Protein AF-A0A2S6QTP5-F1 (afdb_monomer)

Structure (mmCIF, N/CA/C/O backbone):
data_AF-A0A2S6QTP5-F1
#
_entry.id   AF-A0A2S6QTP5-F1
#
loop_
_atom_site.group_PDB
_atom_site.id
_atom_site.type_symbol
_atom_site.label_atom_id
_atom_site.label_alt_id
_atom_site.label_comp_id
_atom_site.label_asym_id
_atom_site.label_entity_id
_atom_site.label_seq_id
_atom_site.pdbx_PDB_ins_code
_atom_site.Cartn_x
_atom_site.Cartn_y
_atom_site.Cartn_z
_atom_site.occupancy
_atom_site.B_iso_or_equiv
_atom_site.auth_seq_id
_atom_site.auth_comp_id
_atom_site.auth_asym_id
_atom_site.auth_atom_id
_atom_site.pdbx_PDB_model_num
ATOM 1 N N . MET A 1 1 ? -20.071 23.632 -53.601 1.00 43.41 1 MET A N 1
ATOM 2 C CA . MET A 1 1 ? -19.611 22.289 -54.019 1.00 43.41 1 MET A CA 1
ATOM 3 C C . MET A 1 1 ? -18.092 22.253 -53.890 1.00 43.41 1 MET A C 1
ATOM 5 O O . MET A 1 1 ? -17.398 22.767 -54.754 1.00 43.41 1 MET A O 1
ATOM 9 N N . ILE A 1 2 ? -17.575 21.793 -52.751 1.00 46.88 2 ILE A N 1
ATOM 10 C CA . ILE A 1 2 ? -16.147 21.904 -52.422 1.00 46.88 2 ILE A CA 1
ATOM 11 C C . ILE A 1 2 ? -15.445 20.623 -52.894 1.00 46.88 2 ILE A C 1
ATOM 13 O O . ILE A 1 2 ? -15.600 19.570 -52.281 1.00 46.88 2 ILE A O 1
ATOM 17 N N . LYS A 1 3 ? -14.676 20.703 -53.988 1.00 51.06 3 LYS A N 1
ATOM 18 C CA . LYS A 1 3 ? -13.716 19.658 -54.377 1.00 51.06 3 LYS A CA 1
ATOM 19 C C . LYS A 1 3 ? -12.452 19.839 -53.536 1.00 51.06 3 LYS A C 1
ATOM 21 O O . LYS A 1 3 ? -11.521 20.526 -53.944 1.00 51.06 3 LYS A O 1
ATOM 26 N N . ILE A 1 4 ? -12.444 19.267 -52.334 1.00 57.47 4 ILE A N 1
ATOM 27 C CA . ILE A 1 4 ? -11.219 19.147 -51.535 1.00 57.47 4 ILE A CA 1
ATOM 28 C C . ILE A 1 4 ? -10.248 18.245 -52.301 1.00 57.47 4 ILE A C 1
ATOM 30 O O . ILE A 1 4 ? -10.552 17.097 -52.620 1.00 57.47 4 ILE A O 1
ATOM 34 N N . ASN A 1 5 ? -9.095 18.810 -52.648 1.00 63.28 5 ASN A N 1
ATOM 35 C CA . ASN A 1 5 ? -8.048 18.152 -53.412 1.00 63.28 5 ASN A CA 1
ATOM 36 C C . ASN A 1 5 ? -7.358 17.118 -52.507 1.00 63.28 5 ASN A C 1
ATOM 38 O O . ASN A 1 5 ? -6.694 17.484 -51.538 1.00 63.28 5 ASN A O 1
ATOM 42 N N . ILE A 1 6 ? -7.560 15.831 -52.798 1.00 63.62 6 ILE A N 1
ATOM 43 C CA . ILE A 1 6 ? -7.130 14.682 -51.977 1.00 63.62 6 ILE A CA 1
ATOM 44 C C . ILE A 1 6 ? -5.630 14.746 -51.638 1.00 63.62 6 ILE A C 1
ATOM 46 O O . ILE A 1 6 ? -5.222 14.367 -50.543 1.00 63.62 6 ILE A O 1
ATOM 50 N N . VAL A 1 7 ? -4.823 15.321 -52.534 1.00 64.25 7 VAL A N 1
ATOM 51 C CA . VAL A 1 7 ? -3.379 15.529 -52.349 1.00 64.25 7 VAL A CA 1
ATOM 52 C C . VAL A 1 7 ? -3.076 16.413 -51.134 1.00 64.25 7 VAL A C 1
ATOM 54 O O . VAL A 1 7 ? -2.163 16.122 -50.365 1.00 64.25 7 VAL A O 1
ATOM 57 N N . PHE A 1 8 ? -3.875 17.457 -50.907 1.00 64.56 8 PHE A N 1
ATOM 58 C CA . PHE A 1 8 ? -3.674 18.386 -49.794 1.00 64.56 8 PHE A CA 1
ATOM 59 C C . PHE A 1 8 ? -3.964 17.720 -48.441 1.00 64.56 8 PHE A C 1
ATOM 61 O O . PHE A 1 8 ? -3.282 17.983 -47.453 1.00 64.56 8 PHE A O 1
ATOM 68 N N . LEU A 1 9 ? -4.930 16.796 -48.408 1.00 64.75 9 LEU A N 1
ATOM 69 C CA . LEU A 1 9 ? -5.270 16.027 -47.210 1.00 64.75 9 LEU A CA 1
ATOM 70 C C . LEU A 1 9 ? -4.134 15.070 -46.807 1.00 64.75 9 LEU A C 1
ATOM 72 O O . LEU A 1 9 ? -3.825 14.935 -45.624 1.00 64.75 9 LEU A O 1
ATOM 76 N N . ILE A 1 10 ? -3.480 14.450 -47.795 1.00 65.75 10 ILE A N 1
ATOM 77 C CA . ILE A 1 10 ? -2.353 13.526 -47.588 1.00 65.75 10 ILE A CA 1
ATOM 78 C C . ILE A 1 10 ? -1.127 14.275 -47.045 1.00 65.75 10 ILE A C 1
ATOM 80 O O . ILE A 1 10 ? -0.454 13.779 -46.143 1.00 65.75 10 ILE A O 1
ATOM 84 N N . ILE A 1 11 ? -0.866 15.492 -47.534 1.00 66.25 11 ILE A N 1
ATOM 85 C CA . ILE A 1 11 ? 0.250 16.329 -47.065 1.00 66.25 11 ILE A CA 1
ATOM 86 C C . ILE A 1 11 ? 0.055 16.743 -45.598 1.00 66.25 11 ILE A C 1
ATOM 88 O O . ILE A 1 11 ? 0.995 16.668 -44.808 1.00 66.25 11 ILE A O 1
ATOM 92 N N . ILE A 1 12 ? -1.166 17.122 -45.204 1.00 65.00 12 ILE A N 1
ATOM 93 C CA . ILE A 1 12 ? -1.478 17.485 -43.811 1.00 65.00 12 ILE A CA 1
ATOM 94 C C . ILE A 1 12 ? -1.276 16.285 -42.870 1.00 65.00 12 ILE A C 1
ATOM 96 O O . ILE A 1 12 ? -0.717 16.449 -41.787 1.00 65.00 12 ILE A O 1
ATOM 100 N N . LEU A 1 13 ? -1.660 15.076 -43.297 1.00 62.03 13 LEU A N 1
ATOM 101 C CA . LEU A 1 13 ? -1.454 13.831 -42.541 1.00 62.03 13 LEU A CA 1
ATOM 102 C C . LEU A 1 13 ? 0.029 13.465 -42.356 1.00 62.03 13 LEU A C 1
ATOM 104 O O . LEU A 1 13 ? 0.380 12.867 -41.340 1.00 62.03 13 LEU A O 1
ATOM 108 N N . TYR A 1 14 ? 0.896 13.831 -43.305 1.00 62.72 14 TYR A N 1
ATOM 109 C CA . TYR A 1 14 ? 2.346 13.619 -43.203 1.00 62.72 14 TYR A CA 1
ATOM 110 C C . TYR A 1 14 ? 3.055 14.678 -42.349 1.00 62.72 14 TYR A C 1
ATOM 112 O O . TYR A 1 14 ? 3.998 14.348 -41.632 1.00 62.72 14 TYR A O 1
ATOM 120 N N . LEU A 1 15 ? 2.617 15.941 -42.411 1.00 60.97 15 LEU A N 1
ATOM 121 C CA . LEU A 1 15 ? 3.217 17.046 -41.648 1.00 60.97 15 LEU A CA 1
ATOM 122 C C . LEU A 1 15 ? 2.806 17.047 -40.174 1.00 60.97 15 LEU A C 1
ATOM 124 O O . LEU A 1 15 ? 3.576 17.478 -39.317 1.00 60.97 15 LEU A O 1
ATOM 128 N N . PHE A 1 16 ? 1.614 16.539 -39.872 1.00 59.66 16 PHE A N 1
ATOM 129 C CA . PHE A 1 16 ? 1.141 16.325 -38.513 1.00 59.66 16 PHE A CA 1
ATOM 130 C C . PHE A 1 16 ? 1.029 14.824 -38.271 1.00 59.66 16 PHE A C 1
ATOM 132 O O . PHE A 1 16 ? -0.086 14.295 -38.311 1.00 59.66 16 PHE A O 1
ATOM 139 N N . PRO A 1 17 ? 2.146 14.110 -38.010 1.00 55.00 17 PRO A N 1
ATOM 140 C CA . PRO A 1 17 ? 2.044 12.753 -37.511 1.00 55.00 17 PRO A CA 1
ATOM 141 C C . PRO A 1 17 ? 1.194 12.842 -36.251 1.00 55.00 17 PRO A C 1
ATOM 143 O O . PRO A 1 17 ? 1.592 13.473 -35.266 1.00 55.00 17 PRO A O 1
ATOM 146 N N . PHE A 1 18 ? -0.021 12.292 -36.329 1.00 53.97 18 PHE A N 1
ATOM 147 C CA . PHE A 1 18 ? -0.948 12.243 -35.216 1.00 53.97 18 PHE A CA 1
ATOM 148 C C . PHE A 1 18 ? -0.145 11.669 -34.064 1.00 53.97 18 PHE A C 1
ATOM 150 O O . PHE A 1 18 ? 0.259 10.504 -34.089 1.00 53.97 18 PHE A O 1
ATOM 157 N N . SER A 1 19 ? 0.175 12.526 -33.099 1.00 53.25 19 SER A N 1
ATOM 158 C CA . SER A 1 19 ? 0.843 12.114 -31.886 1.00 53.25 19 SER A CA 1
ATOM 159 C C . SER A 1 19 ? -0.214 11.349 -31.114 1.00 53.25 19 SER A C 1
ATOM 161 O O . SER A 1 19 ? -0.815 11.861 -30.171 1.00 53.25 19 SER A O 1
ATOM 163 N N . ALA A 1 20 ? -0.471 10.110 -31.541 1.00 52.97 20 ALA A N 1
ATOM 164 C CA . ALA A 1 20 ? -0.933 9.061 -30.673 1.00 52.97 20 ALA A CA 1
ATOM 165 C C . ALA A 1 20 ? 0.164 8.982 -29.626 1.00 52.97 20 ALA A C 1
ATOM 167 O O . ALA A 1 20 ? 1.165 8.281 -29.782 1.00 52.97 20 ALA A O 1
ATOM 168 N N . SER A 1 21 ? 0.025 9.830 -28.609 1.00 48.47 21 SER A N 1
ATOM 169 C CA . SER A 1 21 ? 0.779 9.735 -27.389 1.00 48.47 21 SER A CA 1
ATOM 170 C C . SER A 1 21 ? 0.588 8.289 -26.986 1.00 48.47 21 SER A C 1
ATOM 172 O O . SER A 1 21 ? -0.499 7.875 -26.585 1.00 48.47 21 SER A O 1
ATOM 174 N N . LYS A 1 22 ? 1.622 7.467 -27.211 1.00 43.12 22 LYS A N 1
ATOM 175 C CA . LYS A 1 22 ? 1.710 6.172 -26.563 1.00 43.12 22 LYS A CA 1
ATOM 176 C C . LYS A 1 22 ? 1.525 6.553 -25.114 1.00 43.12 22 LYS A C 1
ATOM 178 O O . LYS A 1 22 ? 2.398 7.221 -24.558 1.00 43.12 22 LYS A O 1
ATOM 183 N N . ALA A 1 23 ? 0.357 6.248 -24.549 1.00 43.22 23 ALA A N 1
ATOM 184 C CA . ALA A 1 23 ? 0.172 6.283 -23.121 1.00 43.22 23 ALA A CA 1
ATOM 185 C C . ALA A 1 23 ? 1.275 5.357 -22.636 1.00 43.22 23 ALA A C 1
ATOM 187 O O . ALA A 1 23 ? 1.170 4.139 -22.792 1.00 43.22 23 ALA A O 1
ATOM 188 N N . ALA A 1 24 ? 2.406 5.956 -22.239 1.00 46.31 24 ALA A N 1
ATOM 189 C CA . ALA A 1 24 ? 3.556 5.229 -21.758 1.00 46.31 24 ALA A CA 1
ATOM 190 C C . ALA A 1 24 ? 2.955 4.276 -20.750 1.00 46.31 24 ALA A C 1
ATOM 192 O O . ALA A 1 24 ? 2.152 4.724 -19.927 1.00 46.31 24 ALA A O 1
ATOM 193 N N . ASN A 1 25 ? 3.211 2.985 -20.939 1.00 48.31 25 ASN A N 1
ATOM 194 C CA . ASN A 1 25 ? 2.674 1.910 -20.130 1.00 48.31 25 ASN A CA 1
ATOM 195 C C . ASN A 1 25 ? 3.147 2.205 -18.701 1.00 48.31 25 ASN A C 1
ATOM 197 O O . ASN A 1 25 ? 4.233 1.801 -18.304 1.00 48.31 25 ASN A O 1
ATOM 201 N N . GLN A 1 26 ? 2.432 3.085 -17.997 1.00 58.34 26 GLN A N 1
ATOM 202 C CA . GLN A 1 26 ? 2.837 3.640 -16.720 1.00 58.34 26 GLN A CA 1
ATOM 203 C C . GLN A 1 26 ? 2.660 2.462 -15.820 1.00 58.34 26 GLN A C 1
ATOM 205 O O . GLN A 1 26 ? 1.522 2.151 -15.525 1.00 58.34 26 GLN A O 1
ATOM 210 N N . GLU A 1 27 ? 3.728 1.750 -15.502 1.00 62.41 27 GLU A N 1
ATOM 211 C CA . GLU A 1 27 ? 3.656 0.487 -14.787 1.00 62.41 27 GLU A CA 1
ATOM 212 C C . GLU A 1 27 ? 2.821 0.665 -13.517 1.00 62.41 27 GLU A C 1
ATOM 214 O O . GLU A 1 27 ? 3.009 1.611 -12.744 1.00 62.41 27 GLU A O 1
ATOM 219 N N . GLN A 1 28 ? 1.827 -0.208 -13.360 1.00 78.44 28 GLN A N 1
ATOM 220 C CA . GLN A 1 28 ? 0.772 -0.047 -12.365 1.00 78.44 28 GLN A CA 1
ATOM 221 C C . GLN A 1 28 ? 0.874 -1.202 -11.391 1.00 78.44 28 GLN A C 1
ATOM 223 O O . GLN A 1 28 ? 0.765 -2.370 -11.776 1.00 78.44 28 GLN A O 1
ATOM 228 N N . LEU A 1 29 ? 1.065 -0.871 -10.119 1.00 89.88 29 LEU A N 1
ATOM 229 C CA . LEU A 1 29 ? 0.873 -1.833 -9.050 1.00 89.88 29 LEU A CA 1
ATOM 230 C C . LEU A 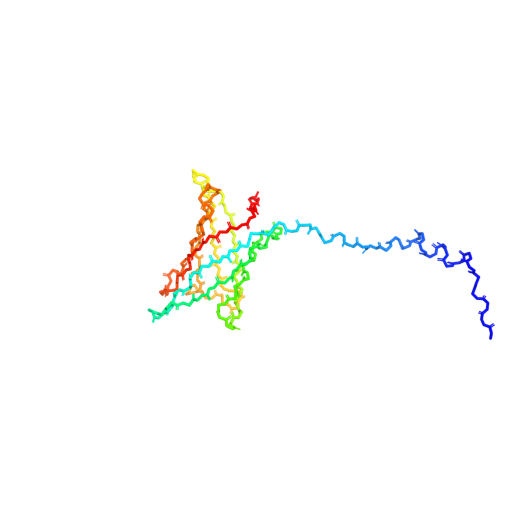1 29 ? -0.587 -1.740 -8.614 1.00 89.88 29 LEU A C 1
ATOM 232 O O . LEU A 1 29 ? -1.017 -0.699 -8.116 1.00 89.88 29 LEU A O 1
ATOM 236 N 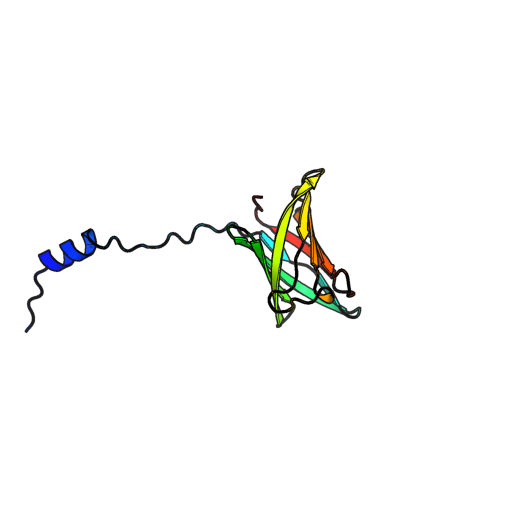N . PHE A 1 30 ? -1.340 -2.812 -8.821 1.00 94.19 30 PHE A N 1
ATOM 237 C CA . PHE A 1 30 ? -2.727 -2.919 -8.383 1.00 94.19 30 PHE A CA 1
ATOM 238 C C . PHE A 1 30 ? -2.780 -3.733 -7.110 1.00 94.19 30 PHE A C 1
ATOM 240 O O . PHE A 1 30 ? -2.217 -4.821 -7.050 1.00 94.19 30 PHE A O 1
ATOM 247 N N . CYS A 1 31 ? -3.469 -3.229 -6.106 1.00 95.50 31 CYS A N 1
ATOM 248 C CA . CYS A 1 31 ? -3.529 -3.831 -4.794 1.00 95.50 31 CYS A CA 1
ATOM 249 C C . CYS A 1 31 ? -4.969 -3.892 -4.307 1.00 95.50 31 CYS A C 1
ATOM 251 O O . CYS A 1 31 ? -5.789 -3.038 -4.646 1.00 95.50 31 CYS A O 1
ATOM 253 N N . LYS A 1 32 ? -5.248 -4.896 -3.485 1.00 96.94 32 LYS A N 1
ATOM 254 C CA . LYS A 1 32 ? -6.513 -5.042 -2.773 1.00 96.94 32 LYS A CA 1
ATOM 255 C C . LYS A 1 32 ? -6.262 -5.540 -1.362 1.00 96.94 32 LYS A C 1
ATOM 257 O O . LYS A 1 32 ? -5.319 -6.305 -1.124 1.00 96.94 32 LYS A O 1
ATOM 262 N N . GLY A 1 33 ? -7.100 -5.113 -0.435 1.00 96.75 33 GLY A N 1
ATOM 263 C CA . GLY A 1 33 ? -6.967 -5.469 0.964 1.00 96.75 33 GLY A CA 1
ATOM 264 C C . GLY A 1 33 ? -7.922 -4.684 1.839 1.00 96.75 33 GLY A C 1
ATOM 265 O O . GLY A 1 33 ? -9.040 -4.381 1.429 1.00 96.75 33 GLY A O 1
ATOM 266 N N . ILE A 1 34 ? -7.470 -4.379 3.048 1.00 96.69 34 ILE A N 1
ATOM 267 C CA . ILE A 1 34 ? -8.295 -3.780 4.089 1.00 96.69 34 ILE A CA 1
ATOM 268 C C . ILE A 1 34 ? -7.721 -2.418 4.475 1.00 96.69 34 ILE A C 1
ATOM 270 O O . ILE A 1 34 ? -6.509 -2.255 4.636 1.00 96.69 34 ILE A O 1
ATOM 274 N N . TYR A 1 35 ? -8.617 -1.447 4.599 1.00 95.00 35 TYR A N 1
ATOM 275 C CA . TYR A 1 35 ? -8.412 -0.129 5.179 1.00 95.00 35 TYR A CA 1
ATOM 276 C C . TYR A 1 35 ? -9.009 -0.122 6.584 1.00 95.00 35 TYR A C 1
ATOM 278 O O . TYR A 1 35 ? -10.159 -0.509 6.760 1.00 95.00 35 TYR A O 1
ATOM 286 N N . TRP A 1 36 ? -8.252 0.352 7.566 1.00 94.31 36 TRP A N 1
ATOM 287 C CA . TRP A 1 36 ? 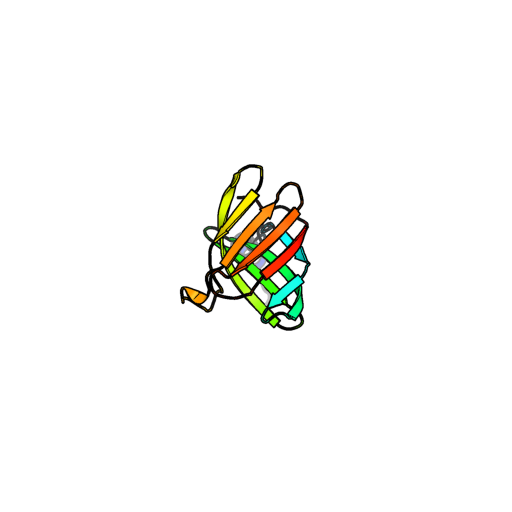-8.726 0.582 8.923 1.00 94.31 36 TRP A CA 1
ATOM 288 C C . TRP A 1 36 ? -8.723 2.067 9.244 1.00 94.31 36 TRP A C 1
ATOM 290 O O . TRP A 1 36 ? -7.775 2.770 8.888 1.00 94.31 36 TRP A O 1
ATOM 300 N N . SER A 1 37 ? -9.771 2.529 9.919 1.00 90.56 37 SER A N 1
ATOM 301 C CA . SER A 1 37 ? -9.892 3.883 10.464 1.00 90.56 37 SER A CA 1
ATOM 302 C C . SER A 1 37 ? -10.971 3.893 11.532 1.00 90.56 37 SER A C 1
ATOM 304 O O . SER A 1 37 ? -12.006 3.260 11.355 1.00 90.56 37 SER A O 1
ATOM 306 N N . ASN A 1 38 ? -10.753 4.629 12.615 1.00 88.19 38 ASN A N 1
ATOM 307 C CA . ASN A 1 38 ? -11.644 4.689 13.774 1.00 88.19 38 ASN A CA 1
ATOM 308 C C . ASN A 1 38 ? -12.084 3.301 14.273 1.00 88.19 38 ASN A C 1
ATOM 310 O O . ASN A 1 38 ? -13.247 3.096 14.600 1.00 88.19 38 ASN A O 1
ATOM 314 N N . LYS A 1 39 ? -11.151 2.339 14.319 1.00 83.62 39 LYS A N 1
ATOM 315 C CA . LYS A 1 39 ? -11.388 0.919 14.677 1.00 83.62 39 LYS A CA 1
ATOM 316 C C . LYS A 1 39 ? -12.310 0.123 13.735 1.00 83.62 39 LYS A C 1
ATOM 318 O O . LYS A 1 39 ? -12.539 -1.057 13.987 1.00 83.62 39 LYS A O 1
ATOM 323 N N . GLU A 1 40 ? -12.780 0.704 12.638 1.00 91.75 40 GLU A N 1
ATOM 324 C CA . GLU A 1 40 ? -13.551 -0.005 11.616 1.00 91.75 40 GLU A CA 1
ATOM 325 C C . GLU A 1 40 ? -12.647 -0.524 10.501 1.00 91.75 40 GLU A C 1
ATOM 327 O O . GLU A 1 40 ? -11.612 0.073 10.199 1.00 91.75 40 GLU A O 1
ATOM 332 N N . ALA A 1 41 ? -13.050 -1.633 9.879 1.00 93.69 41 ALA A N 1
ATOM 333 C CA . ALA A 1 41 ? -12.361 -2.252 8.755 1.00 93.69 41 ALA A CA 1
ATOM 334 C C . ALA A 1 41 ? -13.232 -2.175 7.497 1.00 93.69 41 ALA A C 1
ATOM 336 O O . ALA A 1 41 ? -14.402 -2.548 7.514 1.00 93.69 41 ALA A O 1
ATOM 337 N N . GLN A 1 42 ? -12.652 -1.714 6.395 1.00 95.12 42 GLN A N 1
ATOM 338 C CA . GLN A 1 42 ? -13.330 -1.541 5.113 1.00 95.12 42 GLN A CA 1
ATOM 339 C C . GLN A 1 42 ? -12.501 -2.157 3.993 1.00 95.12 42 GLN A C 1
ATOM 341 O O . GLN A 1 42 ? -11.269 -2.108 4.013 1.00 95.12 42 GLN A O 1
ATOM 346 N N . TYR A 1 43 ? -13.171 -2.724 2.992 1.00 95.75 43 TYR A N 1
ATOM 347 C CA . TYR A 1 43 ? -12.478 -3.199 1.803 1.00 95.75 43 TYR A CA 1
ATOM 348 C C . TYR A 1 43 ? -11.920 -2.013 1.014 1.00 95.75 43 TYR A C 1
ATOM 350 O O . TYR A 1 43 ? -12.572 -0.976 0.846 1.00 95.75 43 TYR A O 1
ATOM 358 N N . ALA A 1 44 ? -10.697 -2.172 0.520 1.00 96.19 44 ALA A N 1
ATOM 359 C CA . ALA A 1 44 ? -10.044 -1.160 -0.281 1.00 96.19 44 ALA A CA 1
ATOM 360 C C . ALA A 1 44 ? -9.286 -1.766 -1.456 1.00 96.19 44 ALA A C 1
ATOM 362 O O . ALA A 1 44 ? -8.597 -2.782 -1.346 1.00 96.19 44 ALA A O 1
ATOM 363 N N . GLU A 1 45 ? -9.349 -1.057 -2.572 1.00 96.81 45 GLU A N 1
ATOM 364 C CA . GLU A 1 45 ? -8.534 -1.285 -3.754 1.00 96.81 45 GLU A CA 1
ATOM 365 C C . GLU A 1 45 ? -7.680 -0.058 -3.996 1.00 96.81 45 GLU A C 1
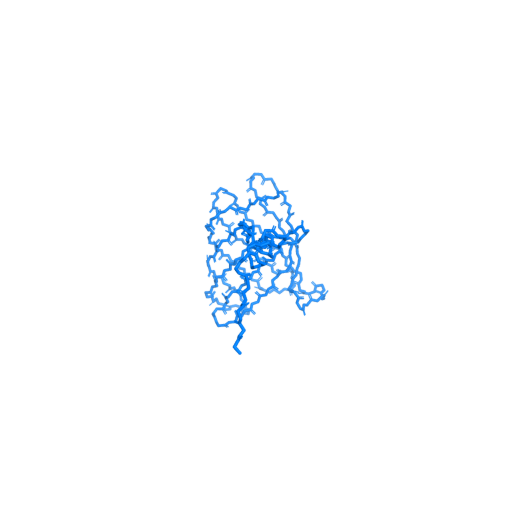ATOM 367 O O . GLU A 1 45 ? -8.113 1.077 -3.784 1.00 96.81 45 GLU A O 1
ATOM 372 N N . TRP A 1 46 ? -6.447 -0.258 -4.439 1.00 95.25 46 TRP A N 1
ATOM 373 C CA . TRP A 1 46 ? -5.609 0.867 -4.799 1.00 95.25 46 TRP A CA 1
ATOM 374 C C . TRP A 1 46 ? -4.653 0.574 -5.925 1.00 95.25 46 TRP A C 1
ATOM 376 O O . TRP A 1 46 ? -4.258 -0.559 -6.193 1.00 95.25 46 TRP A O 1
ATOM 386 N N . LYS A 1 47 ? -4.281 1.657 -6.593 1.00 93.62 47 LYS A N 1
ATOM 387 C CA . LYS A 1 47 ? -3.411 1.644 -7.750 1.00 93.62 47 LYS A CA 1
ATOM 388 C C . LYS A 1 47 ? -2.275 2.618 -7.538 1.00 93.62 47 LYS A C 1
ATOM 390 O O . LYS A 1 47 ? -2.505 3.809 -7.327 1.00 93.62 47 LYS A O 1
ATOM 395 N N . VAL A 1 48 ? -1.056 2.113 -7.628 1.00 90.50 48 VAL A N 1
ATOM 396 C CA . VAL A 1 48 ? 0.153 2.928 -7.622 1.00 90.50 48 VAL A CA 1
ATOM 397 C C . VAL A 1 48 ? 0.511 3.279 -9.057 1.00 90.50 48 VAL A C 1
ATOM 399 O O . VAL A 1 48 ? 0.634 2.392 -9.900 1.00 90.50 48 VAL A O 1
ATOM 402 N N . ILE A 1 49 ? 0.680 4.569 -9.321 1.00 84.88 49 ILE A N 1
ATOM 403 C CA . ILE A 1 49 ? 1.049 5.114 -10.623 1.00 84.88 49 ILE A CA 1
ATOM 404 C C . ILE A 1 49 ? 2.362 5.876 -10.459 1.00 84.88 49 ILE A C 1
ATOM 406 O O . ILE A 1 49 ? 2.425 6.870 -9.723 1.00 84.88 49 ILE A O 1
ATOM 410 N N . LYS A 1 50 ? 3.410 5.417 -11.152 1.00 78.56 50 LYS A N 1
ATOM 411 C CA . LYS A 1 50 ? 4.691 6.126 -11.221 1.00 78.56 50 LYS A CA 1
ATOM 412 C C . LYS A 1 50 ? 4.525 7.429 -12.003 1.00 78.56 50 LYS A C 1
ATOM 414 O O . LYS A 1 50 ? 3.967 7.441 -13.099 1.00 78.56 50 LYS A O 1
ATOM 419 N N . ARG A 1 51 ? 5.019 8.531 -11.437 1.00 70.12 51 ARG A N 1
ATOM 420 C CA . ARG A 1 51 ? 5.326 9.763 -12.181 1.00 70.12 51 ARG A CA 1
ATOM 421 C C . ARG A 1 51 ? 6.800 10.098 -11.981 1.00 70.12 51 ARG A C 1
ATOM 423 O O . ARG A 1 51 ? 7.441 9.528 -11.105 1.00 70.12 51 ARG A O 1
ATOM 430 N N . VAL A 1 52 ? 7.303 11.031 -12.785 1.00 66.31 52 VAL A N 1
ATOM 431 C CA . VAL A 1 52 ? 8.731 11.369 -12.905 1.00 66.31 52 VAL A CA 1
ATOM 432 C C . VAL A 1 52 ? 9.418 11.602 -11.550 1.00 66.31 52 VAL A C 1
ATOM 434 O O . VAL A 1 52 ? 10.491 11.059 -11.329 1.00 66.31 52 VAL A O 1
ATOM 437 N N . SER A 1 53 ? 8.796 12.341 -10.624 1.00 66.50 53 SER A N 1
ATOM 438 C CA . SER A 1 53 ? 9.399 12.680 -9.321 1.00 66.50 53 SER A CA 1
ATOM 439 C C . SER A 1 53 ? 8.613 12.200 -8.095 1.00 66.50 53 SER A C 1
ATOM 441 O O . SER A 1 53 ? 9.154 12.140 -6.994 1.00 66.50 53 SER A O 1
ATOM 443 N N . VAL A 1 54 ? 7.329 11.861 -8.254 1.00 79.00 54 VAL A N 1
ATOM 444 C CA . VAL A 1 54 ? 6.427 11.497 -7.150 1.00 79.00 54 VAL A CA 1
ATOM 445 C C . VAL A 1 54 ? 5.445 10.434 -7.626 1.00 79.00 54 VAL A C 1
ATOM 447 O O . VAL A 1 54 ? 4.844 10.559 -8.690 1.00 79.00 54 VAL A O 1
ATOM 450 N N . HIS A 1 55 ? 5.218 9.408 -6.819 1.00 86.19 55 HIS A N 1
ATOM 451 C CA . HIS A 1 55 ? 4.212 8.395 -7.104 1.00 86.19 55 HIS A CA 1
ATOM 452 C C . HIS A 1 55 ? 2.848 8.854 -6.590 1.00 86.19 55 HIS A C 1
ATOM 454 O O . HIS A 1 55 ? 2.730 9.462 -5.522 1.00 86.19 55 HIS A O 1
ATOM 460 N N . LYS A 1 56 ? 1.797 8.551 -7.353 1.00 89.75 56 LYS A N 1
ATOM 461 C CA . LYS A 1 56 ? 0.418 8.712 -6.888 1.00 89.75 56 LYS A CA 1
ATOM 462 C C . LYS A 1 56 ? -0.166 7.359 -6.544 1.00 89.75 56 LYS A C 1
ATOM 464 O O . LYS A 1 56 ? -0.073 6.433 -7.345 1.00 89.75 56 LYS A O 1
ATOM 469 N N . ILE A 1 57 ? -0.807 7.267 -5.386 1.00 92.31 57 ILE A N 1
ATOM 470 C CA . ILE A 1 57 ? -1.600 6.098 -5.016 1.00 92.31 57 ILE A CA 1
ATOM 471 C C . ILE A 1 57 ? -3.065 6.507 -5.003 1.00 92.31 57 ILE A C 1
ATOM 473 O O . ILE A 1 57 ? -3.469 7.374 -4.230 1.00 92.31 57 ILE A O 1
ATOM 477 N N . HIS A 1 58 ? -3.843 5.902 -5.892 1.00 93.31 58 HIS A N 1
ATOM 478 C CA . HIS A 1 58 ? -5.280 6.103 -6.005 1.00 93.31 58 HIS A CA 1
ATOM 479 C C . HIS A 1 58 ? -5.983 5.004 -5.221 1.00 93.31 58 HIS A C 1
ATOM 481 O O . HIS A 1 58 ? -5.890 3.844 -5.607 1.00 93.31 58 HIS A O 1
ATOM 487 N N . PHE A 1 59 ? -6.667 5.370 -4.146 1.00 93.88 59 PHE A N 1
ATOM 488 C CA . PHE A 1 59 ? -7.444 4.472 -3.303 1.00 93.88 59 PHE A CA 1
ATOM 489 C C . PHE A 1 59 ? -8.931 4.577 -3.636 1.00 93.88 59 PHE A C 1
ATOM 491 O O . PHE A 1 59 ? -9.463 5.680 -3.784 1.00 93.88 59 PHE A O 1
ATOM 498 N N . LYS A 1 60 ? -9.590 3.424 -3.684 1.00 94.88 60 LYS A N 1
ATOM 499 C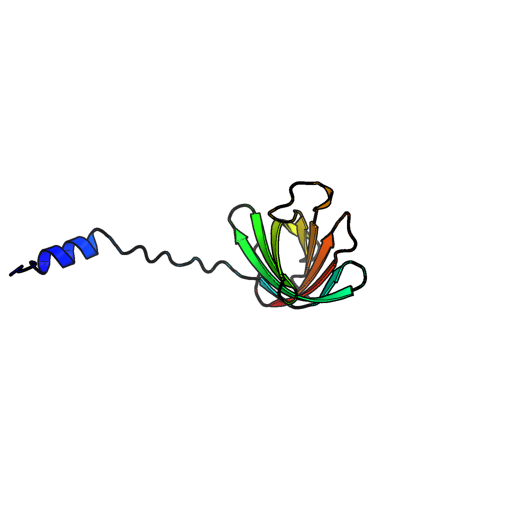 CA . LYS A 1 60 ? -11.037 3.240 -3.636 1.00 94.88 60 LYS A CA 1
ATOM 500 C C . LYS A 1 60 ? -11.341 2.457 -2.357 1.00 94.88 60 LYS A C 1
ATOM 502 O O . LYS A 1 60 ? -10.979 1.289 -2.266 1.00 94.88 60 LYS A O 1
ATOM 507 N N . ILE A 1 61 ? -11.915 3.119 -1.360 1.00 92.38 61 ILE A N 1
ATOM 508 C CA . ILE A 1 61 ? -12.262 2.547 -0.052 1.00 92.38 61 ILE A CA 1
ATOM 509 C C . ILE A 1 61 ? -13.785 2.561 0.021 1.00 92.38 61 ILE A C 1
ATOM 511 O O . ILE A 1 61 ? -14.368 3.641 0.122 1.00 92.38 61 ILE A O 1
ATOM 515 N N . ASN A 1 62 ? -14.421 1.397 -0.113 1.00 86.94 62 ASN A N 1
ATOM 516 C CA . ASN A 1 62 ? -15.846 1.298 -0.456 1.00 86.94 62 ASN A CA 1
ATOM 517 C C . ASN A 1 62 ? -16.192 2.242 -1.636 1.00 86.94 62 ASN A C 1
ATOM 519 O O . ASN A 1 62 ? -15.625 2.102 -2.726 1.00 86.94 62 ASN A O 1
ATOM 523 N N . ASP A 1 63 ? -17.050 3.239 -1.412 1.00 85.06 63 ASP A N 1
ATOM 524 C CA . ASP A 1 63 ? -17.469 4.224 -2.420 1.00 85.06 63 ASP A CA 1
ATOM 525 C C . ASP A 1 63 ? -16.610 5.500 -2.439 1.00 85.06 63 ASP A C 1
ATOM 527 O O . ASP A 1 63 ? -16.723 6.338 -3.338 1.00 85.06 63 ASP A O 1
ATOM 531 N N . LEU A 1 64 ? -15.694 5.650 -1.479 1.00 89.25 64 LEU A N 1
ATOM 532 C CA . LEU A 1 64 ? -14.851 6.832 -1.342 1.00 89.25 64 LEU A CA 1
ATOM 533 C C . LEU A 1 64 ? -13.570 6.709 -2.168 1.00 89.25 64 LEU A C 1
ATOM 535 O O . LEU A 1 64 ? -12.854 5.707 -2.123 1.00 89.25 64 LEU A O 1
ATOM 539 N N . LYS A 1 65 ? -13.217 7.789 -2.872 1.00 92.06 65 LYS A N 1
ATOM 540 C CA . LYS A 1 65 ? -11.959 7.903 -3.619 1.00 92.06 65 LYS A CA 1
ATOM 541 C C . LYS A 1 65 ? -10.994 8.831 -2.889 1.00 92.06 65 LYS A C 1
ATOM 543 O O . LYS A 1 65 ? -11.327 9.981 -2.613 1.00 92.06 65 LYS A O 1
ATOM 548 N N . LYS A 1 66 ? -9.779 8.357 -2.607 1.00 91.00 66 LYS A N 1
ATOM 549 C CA . LYS A 1 66 ? -8.703 9.153 -1.990 1.00 91.00 66 LYS A CA 1
ATOM 550 C C . LYS A 1 66 ? -7.418 9.039 -2.802 1.00 91.00 66 LYS A C 1
ATOM 552 O O . LYS A 1 66 ? -7.164 8.017 -3.431 1.00 91.00 66 LYS A O 1
ATOM 557 N N . ILE A 1 67 ? -6.590 10.082 -2.792 1.00 91.69 67 ILE A N 1
ATOM 558 C CA . ILE A 1 67 ? -5.316 10.094 -3.525 1.00 91.69 67 ILE A CA 1
ATOM 559 C C . ILE A 1 67 ? -4.190 10.496 -2.582 1.00 91.69 67 ILE A C 1
ATOM 561 O O . ILE A 1 67 ? -4.256 11.558 -1.964 1.00 91.69 67 ILE A O 1
ATOM 565 N N . ALA A 1 68 ? -3.147 9.674 -2.508 1.00 91.62 68 ALA A N 1
ATOM 566 C CA . ALA A 1 68 ? -1.905 9.994 -1.816 1.00 91.62 68 ALA A CA 1
ATOM 567 C C . ALA A 1 68 ? -0.803 10.352 -2.819 1.00 91.62 68 ALA A C 1
ATOM 569 O O . ALA A 1 68 ? -0.705 9.751 -3.893 1.00 91.62 68 ALA A O 1
ATOM 570 N N . LYS A 1 69 ? 0.036 11.321 -2.455 1.00 91.50 69 LYS A N 1
ATOM 571 C CA . LYS A 1 69 ? 1.284 11.667 -3.144 1.00 91.50 69 LYS A CA 1
ATOM 572 C C . LYS A 1 69 ? 2.441 11.220 -2.265 1.00 91.50 69 LYS A C 1
ATOM 574 O O . LYS A 1 69 ? 2.502 11.610 -1.103 1.00 91.50 69 LYS A O 1
ATOM 579 N N . VAL A 1 70 ? 3.329 10.403 -2.811 1.00 89.06 70 VAL A N 1
ATOM 580 C CA . VAL A 1 70 ? 4.366 9.706 -2.044 1.00 89.06 70 VAL A CA 1
ATOM 581 C C . VAL A 1 70 ? 5.660 9.600 -2.846 1.00 89.06 70 VAL A C 1
ATOM 583 O O . VAL A 1 70 ? 5.641 9.317 -4.044 1.00 89.06 70 VAL A O 1
ATOM 586 N N . SER A 1 71 ? 6.795 9.822 -2.194 1.00 88.94 71 SER A N 1
ATOM 587 C CA . SER A 1 71 ? 8.123 9.532 -2.737 1.00 88.94 71 SER A CA 1
ATOM 588 C C . SER A 1 71 ? 8.515 8.103 -2.377 1.00 88.94 71 SER A C 1
ATOM 590 O O . SER A 1 71 ? 8.198 7.630 -1.285 1.00 88.94 71 SER A O 1
ATOM 592 N N . PHE A 1 72 ? 9.149 7.386 -3.306 1.00 88.62 72 PHE A N 1
ATOM 593 C CA . PHE A 1 72 ? 9.584 6.003 -3.098 1.00 88.62 72 PHE A CA 1
ATOM 594 C C . PHE A 1 72 ? 11.098 5.955 -3.007 1.00 88.62 72 PHE A C 1
ATOM 596 O O . PHE A 1 72 ? 11.793 6.667 -3.726 1.00 88.62 72 PHE A O 1
ATOM 603 N N . ARG A 1 73 ? 11.605 5.068 -2.159 1.00 88.06 73 ARG A N 1
ATOM 604 C CA . ARG A 1 73 ? 13.017 4.716 -2.087 1.00 88.06 73 ARG A CA 1
ATOM 605 C C . ARG A 1 73 ? 13.177 3.213 -1.921 1.00 88.06 73 ARG A C 1
ATOM 607 O O . ARG A 1 73 ? 12.324 2.540 -1.332 1.00 88.06 73 ARG A O 1
ATOM 614 N N . LYS A 1 74 ? 14.297 2.692 -2.418 1.00 89.44 74 LYS A N 1
ATOM 615 C CA . LYS A 1 74 ? 14.710 1.315 -2.146 1.00 89.44 74 LYS A CA 1
ATOM 616 C C . LYS A 1 74 ? 15.060 1.190 -0.664 1.00 89.44 74 LYS A C 1
ATOM 618 O O . LYS A 1 74 ? 15.832 1.988 -0.143 1.00 89.44 74 LYS A O 1
ATOM 623 N N . GLY A 1 75 ? 14.470 0.215 0.008 1.00 88.75 75 GLY A N 1
ATOM 624 C CA . GLY A 1 75 ? 14.885 -0.254 1.324 1.00 88.75 75 GLY A CA 1
ATOM 625 C C . GLY A 1 75 ? 15.688 -1.552 1.220 1.00 88.75 75 GLY A C 1
ATOM 626 O O . GLY A 1 75 ? 15.965 -2.059 0.130 1.00 88.75 75 GLY A O 1
ATOM 627 N N . ASN A 1 76 ? 16.037 -2.110 2.375 1.00 89.12 76 ASN A N 1
ATOM 628 C CA . ASN A 1 76 ? 16.784 -3.364 2.457 1.00 89.12 76 ASN A CA 1
ATOM 629 C C . ASN A 1 76 ? 15.904 -4.576 2.114 1.00 89.12 76 ASN A C 1
ATOM 631 O O . ASN A 1 76 ? 14.677 -4.506 2.187 1.00 89.12 76 ASN A O 1
ATOM 635 N N . ALA A 1 77 ? 16.539 -5.692 1.740 1.00 88.75 77 ALA A N 1
ATOM 636 C CA . ALA A 1 77 ? 15.884 -6.988 1.523 1.00 88.75 77 ALA A CA 1
ATOM 637 C C . ALA A 1 77 ? 14.689 -6.961 0.540 1.00 88.75 77 ALA A C 1
ATOM 639 O O . ALA A 1 77 ? 13.679 -7.635 0.737 1.00 88.75 77 ALA A O 1
ATOM 640 N N . GLY A 1 78 ? 14.777 -6.155 -0.523 1.00 88.88 78 GLY A N 1
ATOM 641 C CA . GLY A 1 78 ? 13.714 -6.072 -1.530 1.00 88.88 78 GLY A CA 1
ATOM 642 C C . GLY A 1 78 ? 12.437 -5.389 -1.029 1.00 88.88 78 GLY A C 1
ATOM 643 O O . GLY A 1 78 ? 11.352 -5.642 -1.555 1.00 88.88 78 GLY A O 1
ATOM 644 N N . ILE A 1 79 ? 12.544 -4.531 -0.015 1.00 93.31 79 ILE A N 1
ATOM 645 C CA . ILE A 1 79 ? 11.451 -3.676 0.448 1.00 93.31 79 ILE A CA 1
ATOM 646 C C . ILE A 1 79 ? 11.519 -2.330 -0.275 1.00 93.31 79 ILE A C 1
ATOM 648 O O . ILE A 1 79 ? 12.576 -1.718 -0.383 1.00 93.31 79 ILE A O 1
ATOM 652 N N . VAL A 1 80 ? 10.380 -1.837 -0.744 1.00 92.00 80 VAL A N 1
ATOM 653 C CA . VAL A 1 80 ? 10.185 -0.444 -1.156 1.00 92.00 80 VAL A CA 1
ATOM 654 C C . VAL A 1 80 ? 9.585 0.311 0.014 1.00 92.00 80 VAL A C 1
ATOM 656 O O . VAL A 1 80 ? 8.610 -0.150 0.602 1.00 92.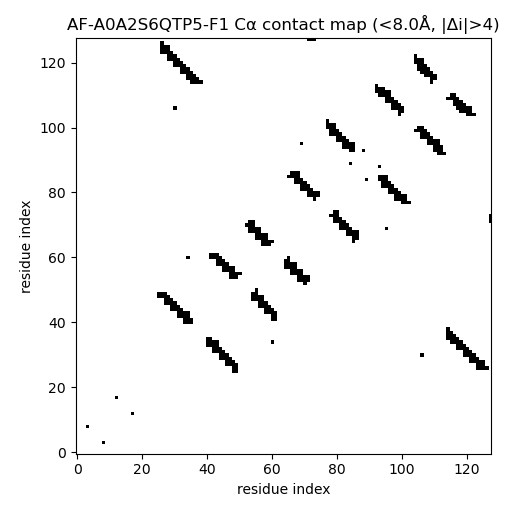00 80 VAL A O 1
ATOM 659 N N . ILE A 1 81 ? 10.148 1.465 0.345 1.00 93.00 81 ILE A N 1
ATOM 660 C CA . ILE A 1 81 ? 9.627 2.357 1.380 1.00 93.00 81 ILE A CA 1
ATOM 661 C C . ILE A 1 81 ? 9.144 3.616 0.682 1.00 93.00 81 ILE A C 1
ATOM 663 O O . ILE A 1 81 ? 9.841 4.131 -0.193 1.00 93.00 81 ILE A O 1
ATOM 667 N N . GLY A 1 82 ? 8.003 4.158 1.086 1.00 91.25 82 GLY A N 1
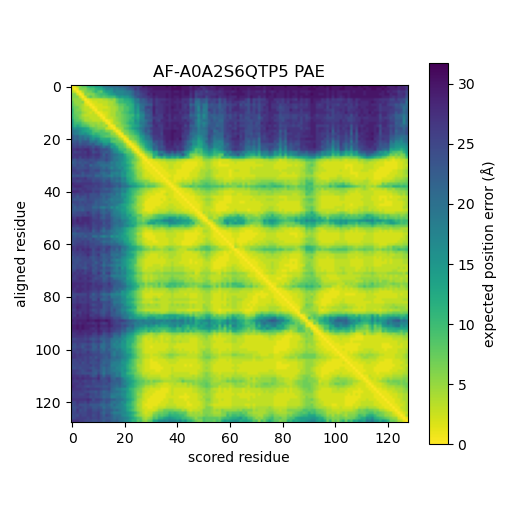ATOM 668 C CA . GLY A 1 82 ? 7.648 5.499 0.659 1.00 91.25 82 GLY A CA 1
ATOM 669 C C . GLY A 1 82 ? 6.960 6.333 1.716 1.00 91.25 82 GLY A C 1
ATOM 670 O O . GLY A 1 82 ? 6.379 5.823 2.673 1.00 91.25 82 GLY A O 1
ATOM 671 N N . ILE A 1 83 ? 7.113 7.641 1.546 1.00 91.56 83 ILE A N 1
ATOM 672 C CA . ILE A 1 83 ? 6.723 8.672 2.505 1.00 91.56 83 ILE A CA 1
ATOM 673 C C . ILE A 1 83 ? 6.003 9.773 1.735 1.00 91.56 83 ILE A C 1
ATOM 675 O O . ILE A 1 83 ? 6.373 10.102 0.608 1.00 91.56 83 ILE A O 1
ATOM 679 N N . GLY A 1 84 ? 4.958 10.339 2.321 1.00 90.88 84 GLY A N 1
ATOM 680 C CA . GLY A 1 84 ? 4.242 11.455 1.720 1.00 90.88 84 GLY A CA 1
ATOM 681 C C . GLY A 1 84 ? 2.985 11.801 2.491 1.00 90.88 84 GLY A C 1
ATOM 682 O O . GLY A 1 84 ? 2.989 11.755 3.716 1.00 90.88 84 GLY A O 1
ATOM 683 N N . GLY A 1 85 ? 1.912 12.131 1.780 1.00 90.88 85 GLY A N 1
ATOM 684 C CA . GLY A 1 85 ? 0.646 12.518 2.396 1.00 90.88 85 GLY A CA 1
ATOM 685 C C . GLY A 1 85 ? -0.527 12.510 1.423 1.00 90.88 85 GLY A C 1
ATOM 686 O O . GLY A 1 85 ? -0.383 12.229 0.227 1.00 90.88 85 GLY A O 1
ATOM 687 N N . TRP A 1 86 ? -1.717 12.799 1.940 1.00 90.19 86 TRP A N 1
ATOM 688 C CA . TRP A 1 86 ? -2.924 12.923 1.123 1.00 90.19 86 TRP A CA 1
ATOM 689 C C . TRP A 1 86 ? -2.845 14.162 0.217 1.00 90.19 86 TRP A C 1
ATOM 691 O O . TRP A 1 86 ? -2.456 15.234 0.656 1.00 90.19 86 TRP A O 1
ATOM 701 N N . GLN A 1 87 ? -3.245 14.046 -1.054 1.00 83.12 87 GLN A N 1
ATOM 702 C CA . GLN A 1 87 ? -3.035 15.090 -2.071 1.00 83.12 87 GLN A CA 1
ATOM 703 C C . GLN A 1 87 ? -3.657 16.461 -1.717 1.00 83.12 87 GLN A C 1
ATOM 705 O O . GLN A 1 87 ? -3.147 17.472 -2.194 1.00 83.12 87 GLN A O 1
ATOM 710 N N . ASN A 1 88 ? -4.707 16.491 -0.891 1.00 74.19 88 ASN A N 1
ATOM 711 C CA . ASN A 1 88 ? -5.434 17.707 -0.504 1.00 74.19 88 ASN A CA 1
ATOM 712 C C . ASN A 1 88 ? -5.260 18.061 0.984 1.00 74.19 88 ASN A C 1
ATOM 714 O O . ASN A 1 88 ? -6.067 18.799 1.538 1.00 74.19 88 ASN A O 1
ATOM 718 N N . ARG A 1 89 ? -4.255 17.492 1.656 1.00 69.00 89 ARG A N 1
ATOM 719 C CA . ARG A 1 89 ? -3.901 17.851 3.031 1.00 69.00 89 ARG A CA 1
ATOM 720 C C . ARG A 1 89 ? -2.395 18.073 3.076 1.00 69.00 89 ARG A C 1
ATOM 722 O O . ARG A 1 89 ? -1.630 17.164 2.785 1.00 69.00 89 ARG A O 1
ATOM 729 N N . THR A 1 90 ? -1.986 19.298 3.372 1.00 57.53 90 THR A N 1
ATOM 730 C CA . THR A 1 90 ? -0.574 19.708 3.467 1.00 57.53 90 THR A CA 1
ATOM 731 C C . THR A 1 90 ? -0.062 19.719 4.905 1.00 57.53 90 THR A C 1
ATOM 733 O O . THR A 1 90 ? 1.133 19.870 5.125 1.00 57.53 90 THR A O 1
ATOM 736 N N . GLU A 1 91 ? -0.945 19.523 5.885 1.00 63.16 91 GLU A N 1
ATOM 737 C CA . GLU A 1 91 ? -0.594 19.478 7.302 1.00 63.16 91 GLU A CA 1
ATOM 738 C C . GLU A 1 91 ? 0.222 18.231 7.654 1.00 63.16 91 GLU A C 1
ATOM 740 O O . GLU A 1 91 ? -0.025 17.140 7.129 1.00 63.16 91 GLU A O 1
ATOM 745 N N . GLU A 1 92 ? 1.126 18.360 8.628 1.00 60.78 92 GLU A N 1
ATOM 746 C CA . GLU A 1 92 ? 1.953 17.256 9.129 1.00 60.78 92 GLU A CA 1
ATOM 747 C C . GLU A 1 92 ? 1.106 16.046 9.569 1.00 60.78 92 GLU A C 1
ATOM 749 O O . GLU A 1 92 ? 1.458 14.895 9.302 1.00 60.78 92 GLU A O 1
ATOM 754 N N . LYS A 1 93 ? -0.089 16.312 10.118 1.00 67.19 93 LYS A N 1
ATOM 755 C CA . LYS A 1 93 ? -1.096 15.318 10.532 1.00 67.19 93 LYS A CA 1
ATOM 756 C C . LYS A 1 93 ? -1.584 14.402 9.402 1.00 67.19 93 LYS A C 1
ATOM 758 O O . LYS A 1 93 ? -2.226 13.388 9.663 1.00 67.19 93 LYS A O 1
ATOM 763 N N . SER A 1 94 ? -1.288 14.735 8.148 1.00 77.44 94 SER A N 1
ATOM 764 C CA . SER A 1 94 ? -1.638 13.939 6.968 1.00 77.44 94 SER A CA 1
ATOM 765 C C . SER A 1 94 ? -0.507 13.042 6.458 1.00 77.44 94 SER A C 1
ATOM 767 O O . SER A 1 94 ? -0.664 12.409 5.410 1.00 77.44 94 SER A O 1
ATOM 769 N N . SER A 1 95 ? 0.612 12.976 7.188 1.00 86.12 95 SER A N 1
ATOM 770 C CA . SER A 1 95 ? 1.782 12.185 6.815 1.00 86.12 95 SER A CA 1
ATOM 771 C C . SER A 1 95 ? 1.476 10.686 6.765 1.00 86.12 95 SER A C 1
ATOM 773 O O . SER A 1 95 ? 0.986 10.086 7.727 1.00 86.12 95 SER A O 1
ATOM 775 N N . LEU A 1 96 ? 1.811 10.078 5.631 1.00 92.00 96 LEU A N 1
ATOM 776 C CA . LEU A 1 96 ? 1.675 8.659 5.343 1.00 92.00 96 LEU A CA 1
ATOM 777 C C . LEU A 1 96 ? 3.052 8.039 5.135 1.00 92.00 96 LEU A C 1
ATOM 779 O O . LEU A 1 96 ? 3.913 8.599 4.453 1.00 92.00 96 LEU A O 1
ATOM 783 N N . SER A 1 97 ? 3.218 6.831 5.659 1.00 93.50 97 SER A N 1
ATOM 784 C CA . SER A 1 97 ? 4.355 5.965 5.364 1.00 93.50 97 SER A CA 1
ATOM 785 C C . SER A 1 97 ? 3.842 4.620 4.882 1.00 93.50 97 SER A C 1
ATOM 787 O O . SER A 1 97 ? 2.868 4.098 5.428 1.00 93.50 97 SER A O 1
ATOM 789 N N . PHE A 1 98 ? 4.480 4.046 3.871 1.00 94.06 98 PHE A N 1
ATOM 790 C CA . PHE A 1 98 ? 4.170 2.694 3.437 1.00 94.06 98 PHE A CA 1
ATOM 791 C C . PHE A 1 98 ? 5.432 1.882 3.173 1.00 94.06 98 PHE A C 1
ATOM 793 O O . PHE A 1 98 ? 6.512 2.416 2.910 1.00 94.06 98 PHE A O 1
ATOM 800 N N . THR A 1 99 ? 5.262 0.569 3.223 1.00 94.69 99 THR A N 1
ATOM 801 C CA . THR A 1 99 ? 6.230 -0.420 2.787 1.00 94.69 99 THR A CA 1
ATOM 802 C C . THR A 1 99 ? 5.582 -1.370 1.792 1.00 94.69 99 THR A C 1
ATOM 804 O O . THR A 1 99 ? 4.394 -1.688 1.876 1.00 94.69 99 THR A O 1
ATOM 807 N N . TYR A 1 100 ? 6.363 -1.824 0.823 1.00 94.31 100 TYR A N 1
ATOM 808 C CA . TYR A 1 100 ? 5.949 -2.837 -0.131 1.00 94.31 100 TYR A CA 1
ATOM 809 C C . TYR A 1 100 ? 7.050 -3.876 -0.306 1.00 94.31 100 TYR A C 1
ATOM 811 O O . TYR A 1 100 ? 8.186 -3.538 -0.622 1.00 94.31 100 TYR A O 1
ATOM 819 N N . SER A 1 101 ? 6.719 -5.148 -0.103 1.00 93.62 101 SER A N 1
ATOM 820 C CA . SER A 1 101 ? 7.652 -6.254 -0.314 1.00 93.62 101 SER A CA 1
ATOM 821 C C . SER A 1 101 ? 7.631 -6.714 -1.766 1.00 93.62 101 SER A C 1
ATOM 823 O O . SER A 1 101 ? 6.597 -7.171 -2.256 1.00 93.62 101 SER A O 1
ATOM 825 N N . LEU A 1 102 ? 8.783 -6.659 -2.441 1.00 90.38 102 LEU A N 1
ATOM 826 C CA . LEU A 1 102 ? 8.934 -7.179 -3.801 1.00 90.38 102 LEU A CA 1
ATOM 827 C C . LEU A 1 102 ? 8.759 -8.702 -3.856 1.00 90.38 102 LEU A C 1
ATOM 829 O O . LEU A 1 102 ? 8.235 -9.194 -4.855 1.00 90.38 102 LEU A O 1
ATOM 833 N N . THR A 1 103 ? 9.141 -9.421 -2.798 1.00 90.50 103 THR A N 1
ATOM 834 C CA . THR A 1 103 ? 9.024 -10.885 -2.691 1.00 90.50 103 THR A CA 1
ATOM 835 C C . THR A 1 103 ? 7.588 -11.297 -2.401 1.00 90.50 103 THR A C 1
ATOM 837 O O . THR A 1 103 ? 6.952 -11.984 -3.195 1.00 90.50 103 THR A O 1
ATOM 840 N N . ASN A 1 104 ? 7.029 -10.793 -1.299 1.00 92.94 104 ASN A N 1
ATOM 841 C CA . ASN A 1 104 ? 5.740 -11.264 -0.789 1.00 92.94 104 ASN A CA 1
ATOM 842 C C . ASN A 1 104 ? 4.553 -10.509 -1.396 1.00 92.94 104 ASN A C 1
ATOM 844 O O . ASN A 1 104 ? 3.403 -10.796 -1.045 1.00 92.94 104 ASN A O 1
ATOM 848 N N . LYS A 1 105 ? 4.826 -9.509 -2.244 1.00 94.38 105 LYS A N 1
ATOM 849 C CA . LYS A 1 105 ? 3.845 -8.611 -2.871 1.00 94.38 105 LYS A CA 1
ATOM 850 C C . LYS A 1 105 ? 2.877 -7.987 -1.861 1.00 94.38 105 LYS A C 1
ATOM 852 O O . LYS A 1 105 ? 1.715 -7.739 -2.173 1.00 94.38 105 LYS A O 1
ATOM 857 N N . LEU A 1 106 ? 3.344 -7.785 -0.630 1.00 96.06 106 LEU A N 1
ATOM 858 C CA . LEU A 1 106 ? 2.556 -7.268 0.482 1.00 96.06 106 LEU A CA 1
ATOM 859 C C . LEU A 1 106 ? 2.806 -5.771 0.613 1.00 96.06 106 LEU A C 1
ATOM 861 O O . LEU A 1 106 ? 3.954 -5.357 0.762 1.00 96.06 106 LEU A O 1
ATOM 865 N N . PHE A 1 107 ? 1.737 -4.989 0.567 1.00 95.88 107 PHE A N 1
ATOM 866 C CA . PHE A 1 107 ? 1.739 -3.551 0.779 1.00 95.88 107 PHE A CA 1
ATOM 867 C C . PHE A 1 107 ? 1.156 -3.243 2.153 1.00 95.88 107 PHE A C 1
ATOM 869 O O . PHE A 1 107 ? 0.120 -3.797 2.526 1.00 95.88 107 PHE A O 1
ATOM 876 N N . LYS A 1 108 ? 1.814 -2.352 2.890 1.00 96.62 108 LYS A N 1
ATOM 877 C CA . LYS A 1 108 ? 1.371 -1.864 4.194 1.00 96.62 108 LYS A CA 1
ATOM 878 C C . LYS A 1 108 ? 1.556 -0.364 4.252 1.00 96.62 108 LYS A C 1
ATOM 880 O O . LYS A 1 108 ? 2.658 0.107 4.017 1.00 96.62 108 LYS A O 1
ATOM 885 N N . MET A 1 109 ? 0.525 0.381 4.609 1.00 95.06 109 MET A N 1
ATOM 886 C CA . MET A 1 109 ? 0.574 1.823 4.807 1.00 95.06 109 MET A CA 1
ATOM 887 C C . MET A 1 109 ? -0.022 2.183 6.157 1.00 95.06 109 MET A C 1
ATOM 889 O O . MET A 1 109 ? -0.975 1.555 6.610 1.00 95.06 109 MET A O 1
ATOM 893 N N . LYS A 1 110 ? 0.534 3.213 6.785 1.00 94.62 110 LYS A N 1
ATOM 894 C CA . LYS A 1 110 ? 0.015 3.799 8.014 1.00 94.62 110 LYS A CA 1
ATOM 895 C C . LYS A 1 110 ? 0.152 5.312 7.995 1.00 94.62 110 LYS A C 1
ATOM 897 O O . LYS A 1 110 ? 1.103 5.853 7.419 1.00 94.62 110 LYS A O 1
ATOM 902 N N . SER A 1 111 ? -0.788 5.972 8.650 1.00 91.56 111 SER A N 1
ATOM 903 C CA . SER A 1 111 ? -0.646 7.370 9.034 1.00 91.56 111 SER A CA 1
ATOM 904 C C . SER A 1 111 ? 0.274 7.492 10.245 1.00 91.56 111 SER A C 1
ATOM 906 O O . SER A 1 111 ? 0.332 6.593 11.084 1.00 91.56 111 SER A O 1
ATOM 908 N N . ARG A 1 112 ? 1.021 8.595 10.332 1.00 87.06 112 ARG A N 1
ATOM 909 C CA . ARG A 1 112 ? 1.845 8.901 11.512 1.00 87.06 112 ARG A CA 1
ATOM 910 C C . ARG A 1 112 ? 1.009 9.421 12.685 1.00 87.06 112 ARG A C 1
ATOM 912 O O . ARG A 1 112 ? 1.373 9.184 13.829 1.00 87.06 112 ARG A O 1
ATOM 919 N N . TYR A 1 113 ? -0.090 10.113 12.391 1.00 85.69 113 TYR A N 1
ATOM 920 C CA . TYR A 1 113 ? -0.862 10.891 13.369 1.00 85.69 113 TYR A CA 1
ATOM 921 C C . TYR A 1 113 ? -2.325 10.455 13.488 1.00 85.69 113 TYR A C 1
ATOM 923 O O . TYR A 1 113 ? -3.120 11.124 14.140 1.00 85.69 113 TYR A O 1
ATOM 931 N N . SER A 1 114 ? -2.704 9.353 12.845 1.00 85.88 114 SER A N 1
ATOM 932 C CA . SER A 1 114 ? -4.033 8.764 12.983 1.00 85.88 114 SER A CA 1
ATOM 933 C C . SER A 1 114 ? -3.949 7.245 12.988 1.00 85.88 114 SER A C 1
ATOM 935 O O . SER A 1 114 ? -2.930 6.665 12.616 1.00 85.88 114 SER A O 1
ATOM 937 N N . ASP A 1 115 ? -5.043 6.599 13.366 1.00 87.88 115 ASP A N 1
ATOM 938 C CA . ASP A 1 115 ? -5.188 5.143 13.374 1.00 87.88 115 ASP A CA 1
ATOM 939 C C . ASP A 1 115 ? -5.402 4.544 11.971 1.00 87.88 115 ASP A C 1
ATOM 941 O O . ASP A 1 115 ? -5.676 3.353 11.824 1.00 87.88 115 ASP A O 1
ATOM 945 N N . ILE A 1 116 ? -5.234 5.361 10.925 1.00 91.06 116 ILE A N 1
ATOM 946 C CA . ILE A 1 116 ? -5.373 4.923 9.544 1.00 91.06 116 ILE A CA 1
ATOM 947 C C . ILE A 1 116 ? -4.281 3.911 9.214 1.00 91.06 116 ILE A C 1
ATOM 949 O O . ILE A 1 116 ? -3.086 4.230 9.229 1.00 91.06 116 ILE A O 1
ATOM 953 N N . LYS A 1 117 ? -4.711 2.719 8.810 1.00 94.38 117 LYS A N 1
ATOM 954 C CA . LYS A 1 117 ? -3.849 1.634 8.341 1.00 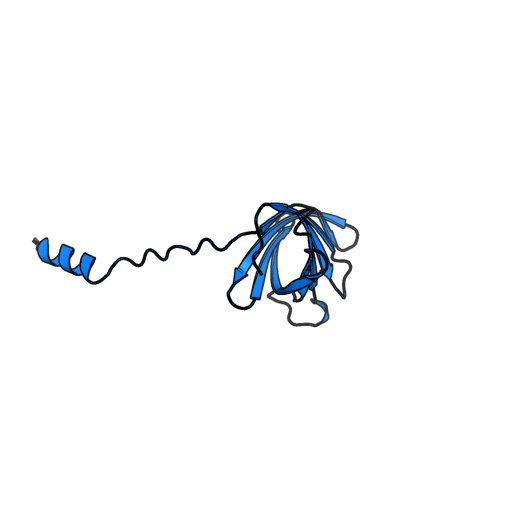94.38 117 LYS A CA 1
ATOM 955 C C . LYS A 1 117 ? -4.427 1.042 7.063 1.00 94.38 117 LYS A C 1
ATOM 957 O O . LYS A 1 117 ? -5.636 0.948 6.917 1.00 94.38 117 LYS A O 1
ATOM 962 N N . ILE A 1 118 ? -3.578 0.625 6.133 1.00 95.12 118 ILE A N 1
ATOM 963 C CA . ILE A 1 118 ? -3.986 -0.124 4.941 1.00 95.12 118 ILE A CA 1
ATOM 964 C C . ILE A 1 118 ? -3.022 -1.276 4.747 1.00 95.12 118 ILE A C 1
ATOM 966 O O . ILE A 1 118 ? -1.814 -1.059 4.727 1.00 95.12 118 ILE A O 1
ATOM 970 N N . GLU A 1 119 ? -3.527 -2.488 4.571 1.00 97.25 119 GLU A N 1
ATOM 971 C CA . GLU A 1 119 ? -2.696 -3.648 4.253 1.00 97.25 119 GLU A CA 1
ATOM 972 C C . GLU A 1 119 ? -3.362 -4.505 3.186 1.00 97.25 119 GLU A C 1
ATOM 974 O O . GLU A 1 119 ? -4.575 -4.707 3.196 1.00 97.25 119 GLU A O 1
ATOM 979 N N . GLY A 1 120 ? -2.568 -5.024 2.254 1.00 97.25 120 GLY A N 1
ATOM 980 C CA . GLY A 1 120 ? -3.094 -5.875 1.197 1.00 97.25 120 GLY A CA 1
ATOM 981 C C . GLY A 1 120 ? -2.043 -6.434 0.261 1.00 97.25 120 GLY A C 1
ATOM 982 O O . GLY A 1 120 ? -0.854 -6.121 0.347 1.00 97.25 120 GLY A O 1
ATOM 983 N N . LYS A 1 121 ? -2.502 -7.293 -0.643 1.00 97.06 121 LYS A N 1
ATOM 984 C CA . LYS A 1 121 ? -1.663 -7.946 -1.646 1.00 97.06 121 LYS 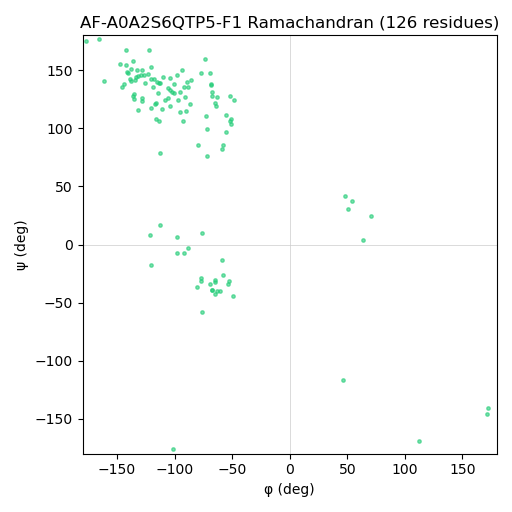A CA 1
ATOM 985 C C . LYS A 1 121 ? -1.767 -7.207 -2.966 1.00 97.06 121 LYS A C 1
ATOM 987 O O . LYS A 1 121 ? -2.831 -6.704 -3.325 1.00 97.06 121 LYS A O 1
ATOM 992 N N . CYS A 1 122 ? -0.659 -7.186 -3.692 1.00 95.00 122 CYS A N 1
ATOM 993 C CA . CYS A 1 122 ? -0.556 -6.494 -4.961 1.00 95.00 122 CYS A CA 1
ATOM 994 C C . CYS A 1 122 ? -0.188 -7.423 -6.116 1.00 95.00 122 CYS A C 1
ATOM 996 O O . CYS A 1 122 ? 0.506 -8.425 -5.948 1.00 95.00 122 CYS A O 1
ATOM 998 N N . LYS A 1 123 ? -0.612 -7.038 -7.315 1.00 93.50 123 LYS A N 1
ATOM 999 C CA . LYS A 1 123 ? -0.226 -7.615 -8.597 1.00 93.50 123 LYS A CA 1
ATOM 1000 C C . LYS A 1 123 ? 0.418 -6.526 -9.452 1.00 93.50 123 LYS A C 1
ATOM 1002 O O . LYS A 1 123 ? -0.017 -5.376 -9.444 1.00 93.50 123 LYS A O 1
ATOM 1007 N N . GLY A 1 124 ? 1.447 -6.911 -10.197 1.00 87.06 124 GLY A N 1
ATOM 1008 C CA . GLY A 1 124 ? 2.222 -6.013 -11.047 1.00 87.06 124 GLY A CA 1
ATOM 1009 C C . GLY A 1 124 ? 3.648 -5.819 -10.544 1.00 87.06 124 GLY A C 1
ATOM 1010 O O . GLY A 1 124 ? 4.135 -6.539 -9.664 1.00 87.06 124 GLY A O 1
ATOM 1011 N N . LYS A 1 125 ? 4.332 -4.849 -11.144 1.00 80.69 125 LYS A N 1
ATOM 1012 C CA . LYS A 1 125 ? 5.712 -4.493 -10.823 1.00 80.69 125 LYS A CA 1
ATOM 1013 C C . LYS A 1 125 ? 5.774 -3.021 -10.447 1.00 80.69 125 LYS A C 1
ATOM 1015 O O . LYS A 1 125 ? 5.012 -2.207 -10.954 1.00 80.69 125 LYS A O 1
ATOM 1020 N N . ILE A 1 126 ? 6.681 -2.722 -9.530 1.00 77.00 126 ILE A N 1
ATOM 1021 C CA . ILE A 1 126 ? 7.054 -1.366 -9.164 1.00 77.00 126 ILE A CA 1
ATOM 1022 C C . ILE A 1 126 ? 8.521 -1.236 -9.558 1.00 77.00 126 ILE A C 1
ATOM 1024 O O . ILE A 1 126 ? 9.348 -2.044 -9.130 1.00 77.00 126 ILE A O 1
ATOM 1028 N N . TYR A 1 127 ? 8.829 -0.284 -10.424 1.00 68.50 127 TYR A N 1
ATOM 1029 C CA . TYR A 1 127 ? 10.205 0.026 -10.779 1.00 68.50 127 TYR A CA 1
ATOM 1030 C C . TYR A 1 127 ? 10.569 1.311 -10.057 1.00 68.50 127 TYR A C 1
ATOM 1032 O O . TYR A 1 127 ? 9.895 2.331 -10.223 1.00 68.50 127 TYR A O 1
ATOM 1040 N N . LEU A 1 128 ? 11.583 1.225 -9.202 1.00 67.25 128 LEU A N 1
ATOM 1041 C CA . LEU A 1 128 ? 12.131 2.361 -8.467 1.00 67.25 128 LEU A CA 1
ATOM 1042 C C . LEU A 1 128 ? 12.861 3.276 -9.445 1.00 67.25 128 LEU A C 1
ATOM 1044 O O . LEU A 1 128 ? 13.705 2.749 -10.193 1.00 67.25 128 LEU A O 1
#

Solvent-accessible surface area (backbone atoms only — not comparable to full-atom values): 7044 Å² total; per-residue (Å²): 137,84,81,76,58,68,70,61,58,53,50,52,53,66,76,49,64,74,77,73,68,70,74,67,82,59,56,47,32,40,32,43,38,42,33,32,45,92,93,42,79,42,57,27,39,35,36,39,38,68,48,100,85,44,30,37,37,44,35,36,46,74,94,46,77,49,48,34,40,30,40,76,45,86,48,72,95,54,26,37,36,32,44,38,25,38,72,92,43,90,54,78,69,37,30,32,40,34,40,33,31,70,83,78,30,38,38,39,36,34,38,79,69,51,74,37,35,36,44,32,47,49,50,74,55,84,84,133

Mean predicted aligned error: 10.75 Å

Nearest PDB structures (foldseek):
  7n34-assembly1_A  TM=6.623E-01  e=1.759E-03  Yersinia aleksiciae
  7a9y-assembly1_AAA  TM=5.155E-01  e=3.203E-01  Homo sapiens
  2cbr-assembly1_A  TM=5.029E-01  e=4.405E-01  Bos taurus
  3m4w-assembly1_C  TM=3.710E-01  e=8.332E-01  Escherichia coli K-12
  7vd2-assembly1_B  TM=3.082E-01  e=8.621E+00  Homo sapiens

Radius of gyration: 21.08 Å; Cα contacts (8 Å, |Δi|>4): 261; chains: 1; bounding box: 36×34×69 Å

Foldseek 3Di:
DDPDDVVVVVVVCVVCVPCPPPPPPQWKKKKWFWKDFPNDIFTKIWIWGDDPAWIKIWMDTPPDIWIWTWGWDDDPPQKIKIWGFTPPDPDLQRIKIWIAHPVQQKIWMDGPNGRIITITHIDTDDDD

Sequence (128 aa):
MIKINIVFLIIILYLFPFSASKAANQEQLFCKGIYWSNKEAQYAEWKVIKRVSVHKIHFKINDLKKIAKVSFRKGNAGIVIGIGGWQNRTEEKSSLSFTYSLTNKLFKMKSRYSDIKIEGKCKGKIYL

Secondary structure (DSSP, 8-state):
-----HHHHHHHHHHS-----------EEEEEEEEEETTEEEEEEEEEE--SS-EEEEEEETTEEEEEEEEEEE-GGGEEEEEEEETT--SGGGEEEEEEETTT-EEEEEESSSS-EEEEEEES----

pLDDT: mean 81.58, std 15.6, range [43.12, 97.25]